Protein AF-A0A1E4B1M5-F1 (afdb_monomer)

Foldseek 3Di:
DPDVVVVVVVVVVVVVVVVCCVPPPCNPPDPVVVVVVVVVVVVVVVVVVVVVVVVVVVVVVVVPPD

pLDDT: mean 81.48, std 11.35, range [52.97, 97.19]

Solvent-accessible surface area (backbone atoms only — not comparable to full-atom values): 3909 Å² total; per-residue (Å²): 131,82,58,66,66,60,54,53,51,50,52,51,53,49,51,51,51,50,51,54,52,75,69,38,80,65,76,81,60,49,69,66,59,54,52,50,51,52,49,53,52,50,52,52,55,51,52,54,50,51,52,52,52,51,50,55,51,52,56,55,60,70,73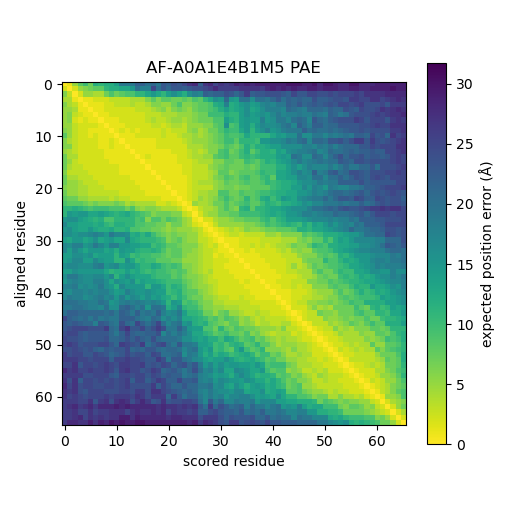,71,81,126

Mean predicted aligned error: 12.57 Å

Radius of gyration: 28.74 Å; Cα contacts (8 Å, |Δi|>4): 4; chains: 1; bounding box: 59×22×79 Å

Structure (mmCIF, N/CA/C/O backbone):
data_AF-A0A1E4B1M5-F1
#
_entry.id   AF-A0A1E4B1M5-F1
#
loop_
_atom_site.group_PDB
_atom_site.id
_atom_site.type_symbol
_atom_site.label_atom_id
_atom_site.label_alt_id
_atom_site.label_comp_id
_atom_site.label_asym_id
_atom_site.label_entity_id
_atom_site.label_seq_id
_atom_site.pdbx_PDB_ins_code
_atom_site.Cartn_x
_atom_site.Cartn_y
_atom_site.Cartn_z
_atom_site.occupancy
_atom_site.B_iso_or_equiv
_atom_site.auth_seq_id
_atom_site.auth_comp_id
_atom_site.auth_asym_id
_atom_site.auth_atom_id
_atom_site.pdbx_PDB_model_num
ATOM 1 N N . MET A 1 1 ? 25.198 -8.846 -28.919 1.00 65.06 1 MET A N 1
ATOM 2 C CA . MET A 1 1 ? 25.151 -7.468 -28.387 1.00 65.06 1 MET A CA 1
ATOM 3 C C . MET A 1 1 ? 23.766 -7.273 -27.812 1.00 65.06 1 MET A C 1
ATOM 5 O O . MET A 1 1 ? 22.813 -7.452 -28.557 1.00 65.06 1 MET A O 1
ATOM 9 N N . ILE A 1 2 ? 23.644 -7.054 -26.500 1.00 65.06 2 ILE A N 1
ATOM 10 C CA . ILE A 1 2 ? 22.334 -6.761 -25.913 1.00 65.06 2 ILE A CA 1
ATOM 11 C C . ILE A 1 2 ? 21.939 -5.355 -26.361 1.00 65.06 2 ILE A C 1
ATOM 13 O O . ILE A 1 2 ? 22.776 -4.451 -26.355 1.00 65.06 2 ILE A O 1
ATOM 17 N N . ASP A 1 3 ? 20.705 -5.197 -26.819 1.00 85.75 3 ASP A N 1
ATOM 18 C CA . ASP A 1 3 ? 20.216 -3.907 -27.282 1.00 85.75 3 ASP A CA 1
ATOM 19 C C . ASP A 1 3 ? 20.131 -2.956 -26.079 1.00 85.75 3 ASP A C 1
ATOM 21 O O . ASP A 1 3 ? 19.419 -3.218 -25.104 1.00 85.75 3 ASP A O 1
ATOM 25 N N . THR A 1 4 ? 20.912 -1.876 -26.105 1.00 90.25 4 THR A N 1
ATOM 26 C CA . THR A 1 4 ? 20.965 -0.880 -25.026 1.00 90.25 4 THR A CA 1
ATOM 27 C C . THR A 1 4 ? 19.587 -0.266 -24.781 1.00 90.25 4 THR A C 1
ATOM 29 O O . THR A 1 4 ? 19.265 0.076 -23.643 1.00 90.25 4 THR A O 1
ATOM 32 N N . LEU A 1 5 ? 18.743 -0.208 -25.820 1.00 88.31 5 LEU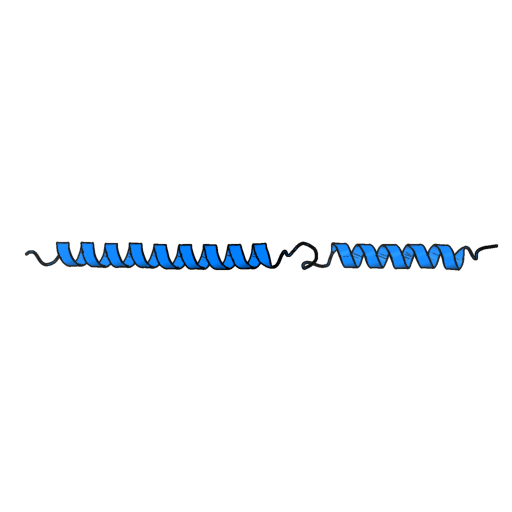 A N 1
ATOM 33 C CA . LEU A 1 5 ? 17.352 0.221 -25.706 1.00 88.31 5 LEU A CA 1
ATOM 34 C C . LEU A 1 5 ? 16.538 -0.739 -24.841 1.00 88.31 5 LEU A C 1
ATOM 36 O O . LEU A 1 5 ? 15.847 -0.292 -23.930 1.00 8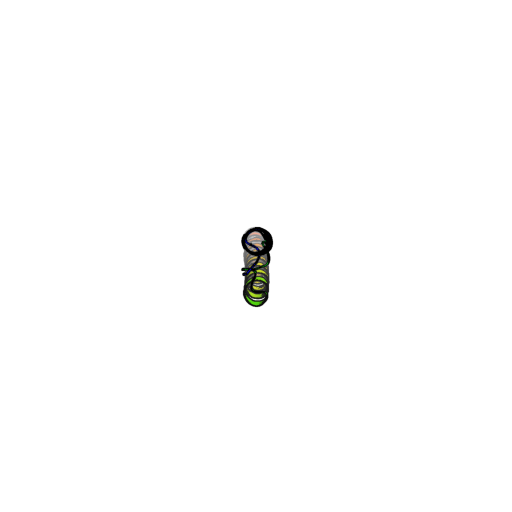8.31 5 LEU A O 1
ATOM 40 N N . ALA A 1 6 ? 16.658 -2.049 -25.066 1.00 91.50 6 ALA A N 1
ATOM 41 C CA . ALA A 1 6 ? 15.956 -3.054 -24.270 1.00 91.50 6 ALA A CA 1
ATOM 42 C C . ALA A 1 6 ? 16.398 -3.022 -22.798 1.00 91.50 6 ALA A C 1
ATOM 44 O O . ALA A 1 6 ? 15.567 -3.133 -21.894 1.00 91.50 6 ALA A O 1
ATOM 45 N N . LEU A 1 7 ? 17.694 -2.808 -22.547 1.00 91.88 7 LEU A N 1
ATOM 46 C CA . LEU A 1 7 ? 18.229 -2.693 -21.192 1.00 91.88 7 LEU A CA 1
ATOM 47 C C . LEU A 1 7 ? 17.705 -1.440 -20.479 1.00 91.88 7 LEU A C 1
ATOM 49 O O . LEU A 1 7 ? 17.272 -1.526 -19.330 1.00 91.88 7 LEU A O 1
ATOM 53 N N . ALA A 1 8 ? 17.708 -0.288 -21.153 1.00 93.25 8 ALA A N 1
ATOM 54 C CA . ALA A 1 8 ? 17.167 0.951 -20.604 1.00 93.25 8 ALA A CA 1
ATOM 55 C C . ALA A 1 8 ? 15.664 0.821 -20.311 1.00 93.25 8 ALA A C 1
ATOM 57 O O . ALA A 1 8 ? 15.212 1.193 -19.228 1.00 93.25 8 ALA A O 1
ATOM 58 N N . LEU A 1 9 ? 14.906 0.213 -21.229 1.00 94.88 9 LEU A N 1
ATOM 59 C CA . LEU A 1 9 ? 13.472 -0.015 -21.059 1.00 94.88 9 LEU A CA 1
ATOM 60 C C . LEU A 1 9 ? 13.181 -0.913 -19.848 1.00 94.88 9 LEU A C 1
ATOM 62 O O . LEU A 1 9 ? 12.293 -0.611 -19.054 1.00 94.88 9 LEU A O 1
ATOM 66 N N . GLY A 1 10 ? 13.960 -1.985 -19.671 1.00 94.62 10 GLY A N 1
ATOM 67 C CA . GLY A 1 10 ? 13.831 -2.897 -18.535 1.00 94.62 10 GLY A CA 1
ATOM 68 C C . GLY A 1 10 ? 14.049 -2.206 -17.188 1.00 94.62 10 GLY A C 1
ATOM 69 O O . GLY A 1 10 ? 13.259 -2.401 -16.267 1.00 94.62 10 GLY A O 1
ATOM 70 N N . HIS A 1 11 ? 15.063 -1.342 -17.080 1.00 96.94 11 HIS A N 1
ATOM 71 C CA . HIS A 1 11 ? 15.321 -0.583 -15.852 1.00 96.94 11 HIS A CA 1
ATOM 72 C C . HIS A 1 11 ? 14.226 0.441 -15.556 1.00 96.94 11 HIS A C 1
ATOM 74 O O . HIS A 1 11 ? 13.836 0.598 -14.401 1.00 96.94 11 HIS A O 1
ATOM 80 N N . VAL A 1 12 ? 13.696 1.109 -16.583 1.00 96.25 12 VAL A N 1
ATOM 81 C CA . VAL A 1 12 ? 12.580 2.052 -16.419 1.00 96.25 12 VAL A CA 1
ATOM 82 C C . VAL A 1 12 ? 11.330 1.322 -15.930 1.00 96.25 12 VAL A C 1
ATOM 84 O O . VAL A 1 12 ? 10.710 1.750 -14.958 1.00 96.25 12 VAL A O 1
ATOM 87 N N . LEU A 1 13 ? 10.988 0.189 -16.548 1.00 97.19 13 LEU A N 1
ATOM 88 C CA . LEU A 1 13 ? 9.855 -0.636 -16.124 1.00 97.19 13 LEU A CA 1
ATOM 89 C C . LEU A 1 13 ? 10.035 -1.153 -14.692 1.00 97.19 13 LEU A C 1
ATOM 91 O O . LEU A 1 13 ? 9.092 -1.104 -13.902 1.00 97.19 13 LEU A O 1
ATOM 95 N N . LEU A 1 14 ? 11.247 -1.585 -14.334 1.00 97.00 14 LEU A N 1
ATOM 96 C CA . LEU A 1 14 ? 11.577 -2.014 -12.977 1.00 97.00 14 LEU A CA 1
ATOM 97 C C . LEU A 1 14 ? 11.436 -0.862 -11.971 1.00 97.00 14 LEU A C 1
ATOM 99 O O . LEU A 1 14 ? 10.832 -1.040 -10.916 1.00 97.00 14 LEU A O 1
ATOM 103 N N . GLY A 1 15 ? 11.928 0.331 -12.308 1.00 97.06 15 GLY A N 1
ATOM 104 C CA . GLY A 1 15 ? 11.793 1.524 -11.472 1.00 97.06 15 GLY A CA 1
ATOM 105 C C . GLY A 1 15 ? 10.332 1.909 -11.232 1.00 97.06 15 GLY A C 1
ATOM 106 O O . GLY A 1 15 ? 9.946 2.176 -10.096 1.00 97.06 15 GLY A O 1
ATOM 107 N N . ILE A 1 16 ? 9.492 1.861 -12.272 1.00 97.12 16 ILE A N 1
ATOM 108 C CA . ILE A 1 16 ? 8.047 2.112 -12.152 1.00 97.12 16 ILE A CA 1
ATOM 109 C C . ILE A 1 16 ? 7.379 1.052 -11.269 1.00 97.12 16 ILE A C 1
ATOM 111 O O . ILE A 1 16 ? 6.536 1.390 -10.437 1.00 97.12 16 ILE A O 1
ATOM 115 N N . ALA A 1 17 ? 7.750 -0.221 -11.419 1.00 95.69 17 ALA A N 1
ATOM 116 C CA . ALA A 1 17 ? 7.213 -1.297 -10.593 1.00 95.69 17 ALA A CA 1
ATOM 117 C C . ALA A 1 17 ? 7.555 -1.096 -9.108 1.00 95.69 17 ALA A C 1
ATOM 119 O O . ALA A 1 17 ? 6.674 -1.221 -8.256 1.00 95.69 17 ALA A O 1
ATOM 120 N N . LEU A 1 18 ? 8.798 -0.716 -8.801 1.00 94.81 18 LEU A N 1
ATOM 121 C CA . LEU A 1 18 ? 9.236 -0.423 -7.436 1.00 94.81 18 LEU A CA 1
ATOM 122 C C . LEU A 1 18 ? 8.559 0.826 -6.866 1.00 94.81 18 LEU A C 1
ATOM 124 O O . LEU A 1 18 ? 8.126 0.807 -5.718 1.00 94.81 18 LEU A O 1
ATOM 128 N N . LEU A 1 19 ? 8.392 1.882 -7.665 1.00 93.25 19 LEU A N 1
ATOM 129 C CA . LEU A 1 19 ? 7.647 3.073 -7.253 1.00 93.25 19 LEU A CA 1
ATOM 130 C C . LEU A 1 19 ? 6.188 2.730 -6.928 1.00 93.25 19 LEU A C 1
ATOM 132 O O . LEU A 1 19 ? 5.658 3.149 -5.902 1.00 93.25 19 LEU A O 1
ATOM 136 N N . ARG A 1 20 ? 5.541 1.930 -7.779 1.00 93.38 20 ARG A N 1
ATOM 137 C CA . ARG A 1 20 ? 4.167 1.471 -7.555 1.00 93.38 20 ARG A CA 1
ATOM 138 C C . ARG A 1 20 ? 4.056 0.602 -6.304 1.00 93.38 20 ARG A C 1
ATOM 140 O O . ARG A 1 20 ? 3.048 0.691 -5.613 1.00 93.38 20 ARG A O 1
ATOM 147 N N . LEU A 1 21 ? 5.065 -0.222 -6.024 1.00 89.62 21 LEU A N 1
ATOM 148 C CA . LEU A 1 21 ? 5.133 -1.027 -4.808 1.00 89.62 21 LEU A CA 1
ATOM 149 C C . LEU A 1 21 ? 5.281 -0.141 -3.565 1.00 89.62 21 LEU A C 1
ATOM 151 O O . LEU A 1 21 ? 4.521 -0.309 -2.623 1.00 89.62 21 LEU A O 1
ATOM 155 N N . ALA A 1 22 ? 6.188 0.835 -3.586 1.00 88.00 22 ALA A N 1
ATOM 156 C CA . ALA A 1 22 ? 6.408 1.748 -2.465 1.00 88.00 22 ALA A CA 1
ATOM 157 C C . ALA A 1 22 ? 5.182 2.625 -2.152 1.00 88.00 22 ALA A C 1
ATOM 159 O O . ALA A 1 22 ? 4.925 2.947 -0.998 1.00 88.00 22 ALA A O 1
ATOM 160 N N . LEU A 1 23 ? 4.408 3.006 -3.173 1.00 88.94 23 LEU A N 1
ATOM 161 C CA . LEU A 1 23 ? 3.179 3.793 -3.011 1.00 88.94 23 LEU A CA 1
ATOM 162 C C . LEU A 1 23 ? 1.944 2.945 -2.672 1.00 88.94 23 LEU A C 1
ATOM 164 O O . LEU A 1 23 ? 0.857 3.488 -2.463 1.00 88.94 23 LEU A O 1
ATOM 168 N N . ARG A 1 24 ? 2.064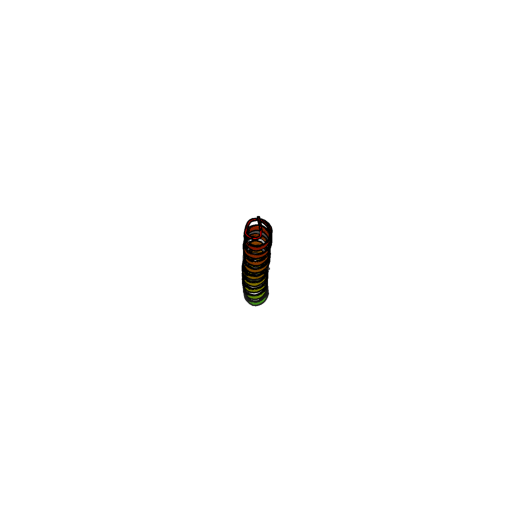 1.616 -2.652 1.00 87.62 24 ARG A N 1
ATOM 169 C CA . ARG A 1 24 ? 0.942 0.730 -2.355 1.00 87.62 24 ARG A CA 1
ATOM 170 C C . ARG A 1 24 ? 0.742 0.673 -0.839 1.00 87.62 24 ARG A C 1
ATOM 172 O O . ARG A 1 24 ? 1.449 -0.046 -0.150 1.00 87.62 24 ARG A O 1
ATOM 179 N N . GLY A 1 25 ? -0.269 1.390 -0.348 1.00 74.44 25 GLY A N 1
ATOM 180 C CA . GLY A 1 25 ? -0.561 1.519 1.090 1.00 74.44 25 GLY A CA 1
ATOM 181 C C . GLY A 1 25 ? -0.857 0.212 1.840 1.00 74.44 25 GLY A C 1
ATOM 182 O O . GLY A 1 25 ? -0.737 0.184 3.050 1.00 74.44 25 GLY A O 1
ATOM 183 N N . ASP A 1 26 ? -1.181 -0.861 1.119 1.00 76.56 26 ASP A N 1
ATOM 184 C CA . ASP A 1 26 ? -1.465 -2.201 1.657 1.00 76.56 26 ASP A CA 1
ATOM 185 C C . ASP A 1 26 ? -0.204 -3.087 1.784 1.00 76.56 26 ASP A C 1
ATOM 187 O O . ASP A 1 26 ? -0.268 -4.204 2.275 1.00 76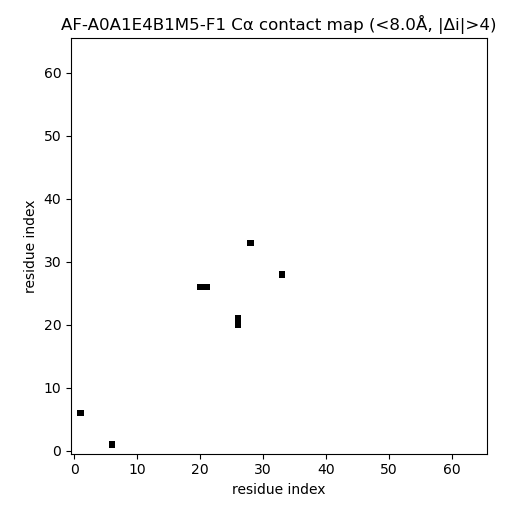.56 26 ASP A O 1
ATOM 191 N N . VAL A 1 27 ? 0.973 -2.636 1.331 1.00 76.19 27 VAL A N 1
ATOM 192 C CA . VAL A 1 27 ? 2.193 -3.471 1.409 1.00 76.19 27 VAL A CA 1
ATOM 193 C C . VAL A 1 27 ? 2.625 -3.732 2.851 1.00 76.19 27 VAL A C 1
ATOM 195 O O . VAL A 1 27 ? 3.076 -4.837 3.147 1.00 76.19 27 VAL A O 1
ATOM 198 N N . ASP A 1 28 ? 2.447 -2.748 3.732 1.00 77.88 28 ASP A N 1
ATOM 199 C CA . ASP A 1 28 ? 2.816 -2.839 5.150 1.00 77.88 28 ASP A CA 1
ATOM 200 C C . ASP A 1 28 ? 1.614 -3.141 6.067 1.00 77.88 28 ASP A C 1
ATOM 202 O O . ASP A 1 28 ? 1.768 -3.267 7.286 1.00 77.88 28 ASP A O 1
ATOM 206 N N . ASP A 1 29 ? 0.411 -3.275 5.501 1.00 81.50 29 ASP A N 1
ATOM 207 C CA . ASP A 1 29 ? -0.802 -3.579 6.256 1.00 81.50 29 ASP A CA 1
ATOM 208 C C . ASP A 1 29 ? -0.830 -5.071 6.628 1.00 81.50 29 ASP A C 1
ATOM 210 O O . ASP A 1 29 ? -1.258 -5.930 5.860 1.00 81.50 29 ASP A O 1
ATOM 214 N N . ASP A 1 30 ? -0.390 -5.404 7.845 1.00 83.25 30 ASP A N 1
ATOM 215 C CA . ASP A 1 30 ? -0.539 -6.758 8.388 1.00 83.25 30 ASP A CA 1
ATOM 216 C C . ASP A 1 30 ? -2.000 -6.990 8.842 1.00 83.25 30 ASP A C 1
ATOM 218 O O . ASP A 1 30 ? -2.458 -6.362 9.813 1.00 83.25 30 ASP A O 1
ATOM 222 N N . PRO A 1 31 ? -2.741 -7.942 8.231 1.00 82.44 31 PRO A N 1
ATOM 223 C CA . PRO A 1 31 ? -4.120 -8.248 8.610 1.00 82.44 31 PRO A CA 1
ATOM 224 C C . PRO A 1 31 ? -4.280 -8.607 10.092 1.00 82.44 31 PRO A C 1
ATOM 226 O O . PRO A 1 31 ? -5.322 -8.332 10.694 1.00 82.44 31 PRO A O 1
ATOM 229 N N . ARG A 1 32 ? -3.254 -9.208 10.711 1.00 85.12 32 ARG A N 1
ATOM 230 C CA . ARG A 1 32 ? -3.264 -9.556 12.137 1.00 85.12 32 ARG A CA 1
ATOM 231 C C . ARG A 1 32 ? -3.159 -8.316 13.011 1.00 85.12 32 ARG A C 1
ATOM 233 O O . ARG A 1 32 ? -3.872 -8.227 14.008 1.00 85.12 32 ARG A O 1
ATOM 240 N N . ILE A 1 33 ? -2.323 -7.347 12.638 1.00 85.44 33 ILE A N 1
ATOM 241 C CA . ILE A 1 33 ? -2.220 -6.073 13.362 1.00 85.44 33 ILE A CA 1
ATOM 242 C C . ILE A 1 33 ? -3.540 -5.309 13.262 1.00 85.44 33 ILE A C 1
ATOM 244 O O . ILE A 1 33 ? -4.034 -4.815 14.277 1.00 85.44 33 ILE A O 1
ATOM 248 N N . ILE A 1 34 ? -4.157 -5.273 12.080 1.00 87.19 34 ILE A N 1
ATOM 249 C CA . ILE A 1 34 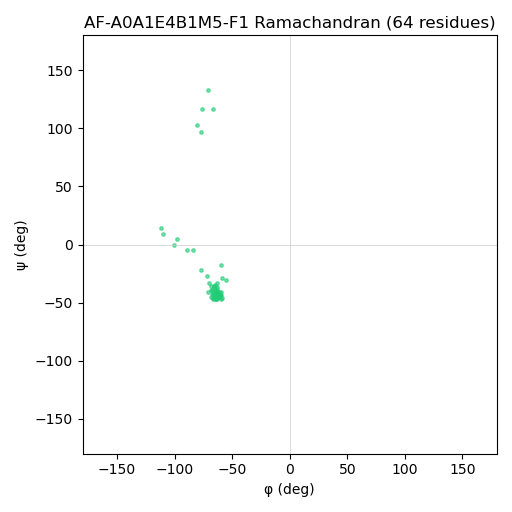? -5.467 -4.641 11.880 1.00 87.19 34 ILE A CA 1
ATOM 250 C C . ILE A 1 34 ? -6.528 -5.297 12.777 1.00 87.19 34 ILE A C 1
ATOM 252 O O . ILE A 1 34 ? -7.270 -4.595 13.472 1.00 87.19 34 ILE A O 1
ATOM 256 N N . ALA A 1 35 ? -6.570 -6.633 12.829 1.00 86.38 35 ALA A N 1
ATOM 257 C CA . ALA A 1 35 ? -7.491 -7.369 13.693 1.00 86.38 35 ALA A CA 1
ATOM 258 C C . ALA A 1 35 ? -7.265 -7.062 15.186 1.00 86.38 35 ALA A C 1
ATOM 260 O O . ALA A 1 35 ? -8.222 -6.784 15.912 1.00 86.38 35 ALA A O 1
ATOM 261 N N . LEU A 1 36 ? -6.006 -7.025 15.635 1.00 89.62 36 LEU A N 1
ATOM 262 C CA . LEU A 1 36 ? -5.650 -6.685 17.016 1.00 89.62 36 LEU A CA 1
ATOM 263 C C . LEU A 1 36 ? -6.025 -5.240 17.374 1.00 89.62 36 LEU A C 1
ATOM 265 O O . LEU A 1 36 ? -6.543 -4.989 18.463 1.00 89.62 36 LEU A O 1
ATOM 269 N N . GLN A 1 37 ? -5.818 -4.282 16.466 1.00 89.62 37 GLN A N 1
ATOM 270 C CA . GLN A 1 37 ? -6.240 -2.893 16.671 1.00 89.62 37 GLN A CA 1
ATOM 271 C C . GLN A 1 37 ? -7.766 -2.773 16.762 1.00 89.62 37 GLN A C 1
ATOM 273 O O . GLN A 1 37 ? -8.280 -2.053 17.626 1.00 89.62 37 GLN A O 1
ATOM 278 N N . ALA A 1 38 ? -8.501 -3.492 15.909 1.00 89.56 38 ALA A N 1
ATOM 279 C CA . ALA A 1 38 ? -9.958 -3.528 15.945 1.00 89.56 38 ALA A CA 1
ATOM 280 C C . ALA A 1 38 ? -10.474 -4.111 17.271 1.00 89.56 38 ALA A C 1
ATOM 282 O O . ALA A 1 38 ? -11.357 -3.521 17.903 1.00 89.56 38 ALA A O 1
ATOM 283 N N . GLU A 1 39 ? -9.878 -5.209 17.742 1.00 88.56 39 GLU A N 1
ATOM 284 C CA . GLU A 1 39 ? -10.220 -5.826 19.023 1.00 88.56 39 GLU A CA 1
ATOM 285 C C . GLU A 1 39 ? -9.892 -4.902 20.206 1.00 88.56 39 GLU A C 1
ATOM 287 O O . GLU A 1 39 ? -10.733 -4.678 21.082 1.00 88.56 39 GLU A O 1
ATOM 292 N N . ALA A 1 40 ? -8.709 -4.283 20.215 1.00 87.56 40 ALA A N 1
ATOM 293 C CA . ALA A 1 40 ? -8.316 -3.325 21.244 1.00 87.56 40 ALA A CA 1
ATOM 294 C C . ALA A 1 40 ? -9.271 -2.119 21.295 1.00 87.56 40 ALA A C 1
ATOM 296 O O . ALA A 1 40 ? -9.667 -1.675 22.378 1.00 87.56 40 ALA A O 1
ATOM 297 N N . LYS A 1 41 ? -9.699 -1.605 20.136 1.00 89.50 41 LYS A N 1
ATOM 298 C CA . LYS A 1 41 ? -10.685 -0.519 20.040 1.00 89.50 41 LYS A CA 1
ATOM 299 C C . LYS A 1 41 ? -12.055 -0.948 20.571 1.00 89.50 41 LYS A C 1
ATOM 301 O O . LYS A 1 41 ? -12.694 -0.174 21.290 1.00 89.50 41 LYS A O 1
ATOM 306 N N . ALA A 1 42 ? -12.492 -2.170 20.269 1.00 86.56 42 ALA A N 1
ATOM 307 C CA . ALA A 1 42 ? -13.739 -2.729 20.785 1.00 86.56 42 ALA A CA 1
ATOM 308 C C . ALA A 1 42 ? -13.707 -2.875 22.316 1.00 86.56 42 ALA A C 1
ATOM 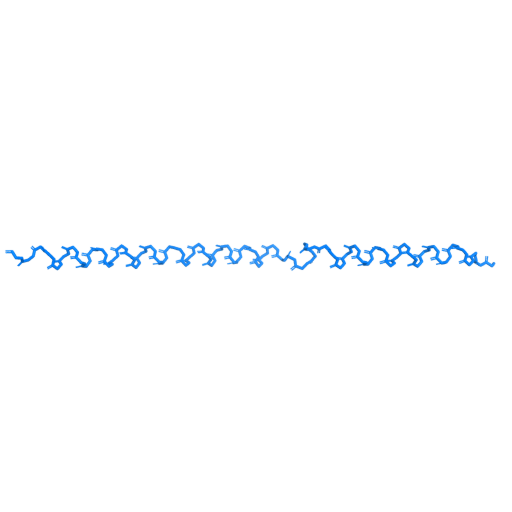310 O O . ALA A 1 42 ? -14.622 -2.393 22.988 1.00 86.56 42 ALA A O 1
ATOM 311 N N . ARG A 1 43 ? -12.620 -3.429 22.871 1.00 80.31 43 ARG A N 1
ATOM 312 C CA . ARG A 1 43 ? -12.404 -3.565 24.323 1.00 80.31 43 ARG A CA 1
ATOM 313 C C . ARG A 1 43 ? -12.390 -2.208 25.035 1.00 80.31 43 ARG A C 1
ATOM 315 O O . ARG A 1 43 ? -13.062 -2.031 26.046 1.00 80.31 43 ARG A O 1
ATOM 322 N N . ARG A 1 44 ? -11.705 -1.197 24.486 1.00 77.31 44 ARG A N 1
ATOM 323 C CA . ARG A 1 44 ? -11.734 0.172 25.046 1.00 77.31 44 ARG A CA 1
ATOM 324 C C . ARG A 1 44 ? -13.151 0.741 25.067 1.00 77.31 44 ARG A C 1
ATOM 326 O O . ARG A 1 44 ? -13.568 1.319 26.067 1.00 77.31 44 ARG A O 1
ATOM 333 N N . LYS A 1 45 ? -13.914 0.555 23.985 1.00 80.12 45 LYS A N 1
ATOM 334 C CA . LYS A 1 45 ? -15.303 1.024 23.889 1.00 80.12 45 LYS A CA 1
ATOM 335 C C . LYS A 1 45 ? -16.218 0.322 24.897 1.00 80.12 45 LYS A C 1
ATOM 337 O O . LYS A 1 45 ? -17.083 0.987 25.466 1.00 80.12 45 LYS A O 1
ATOM 342 N N . SER A 1 46 ? -16.044 -0.981 25.132 1.00 77.69 46 SER A N 1
ATOM 343 C CA . SER A 1 46 ? -16.833 -1.714 26.130 1.00 77.69 46 SER A CA 1
ATOM 344 C C . SER A 1 46 ? -16.498 -1.276 27.552 1.00 77.69 46 SER A C 1
ATOM 346 O O . SER A 1 46 ? -17.417 -0.989 28.316 1.00 77.69 46 SER A O 1
ATOM 348 N N . THR A 1 47 ? -15.213 -1.131 27.889 1.00 79.44 47 THR A N 1
ATOM 349 C CA . THR A 1 47 ? -14.787 -0.660 29.216 1.00 79.44 47 THR A CA 1
ATOM 350 C C . THR A 1 47 ? -15.308 0.744 29.493 1.00 79.44 47 THR A C 1
ATOM 352 O O . THR A 1 47 ? -15.883 0.987 30.548 1.00 79.44 47 THR A O 1
ATOM 355 N N . ASN A 1 48 ? -15.208 1.655 28.523 1.00 71.06 48 ASN A N 1
ATOM 356 C CA . ASN A 1 48 ? -15.671 3.029 28.706 1.00 71.06 48 ASN A CA 1
ATOM 357 C C . ASN A 1 48 ? -17.198 3.100 28.916 1.00 71.06 48 ASN A C 1
ATOM 359 O O . ASN A 1 48 ? -17.685 3.900 29.707 1.00 71.06 48 ASN A O 1
ATOM 363 N N . ARG A 1 49 ? -17.969 2.216 28.264 1.00 73.56 49 ARG A N 1
ATOM 364 C CA . ARG A 1 49 ? -19.418 2.080 28.508 1.00 73.56 49 ARG A CA 1
ATOM 365 C C . ARG A 1 49 ? -19.735 1.504 29.887 1.00 73.56 49 ARG A C 1
ATOM 367 O O . ARG A 1 49 ? -20.698 1.951 30.499 1.00 73.56 49 ARG A O 1
ATOM 374 N N . ALA A 1 50 ? -18.956 0.533 30.359 1.00 70.69 50 ALA A N 1
ATOM 375 C CA . ALA A 1 50 ? -19.135 -0.056 31.685 1.00 70.69 50 ALA A CA 1
ATOM 376 C C . ALA A 1 50 ? -18.841 0.960 32.799 1.00 70.69 50 ALA A C 1
ATOM 378 O O . ALA A 1 50 ? -19.635 1.092 33.723 1.00 70.69 50 ALA A O 1
ATOM 379 N N . VAL A 1 51 ? -17.761 1.738 32.664 1.00 71.88 51 VAL A N 1
ATOM 380 C CA . VAL A 1 51 ? -17.418 2.817 33.605 1.00 71.88 51 VAL A CA 1
ATOM 381 C C . VAL A 1 51 ? -18.528 3.861 33.662 1.00 71.88 51 VAL A C 1
ATOM 383 O O . VAL A 1 51 ? -18.973 4.218 34.747 1.00 71.88 51 VAL A O 1
ATOM 386 N N . ARG A 1 52 ? -19.022 4.304 32.500 1.00 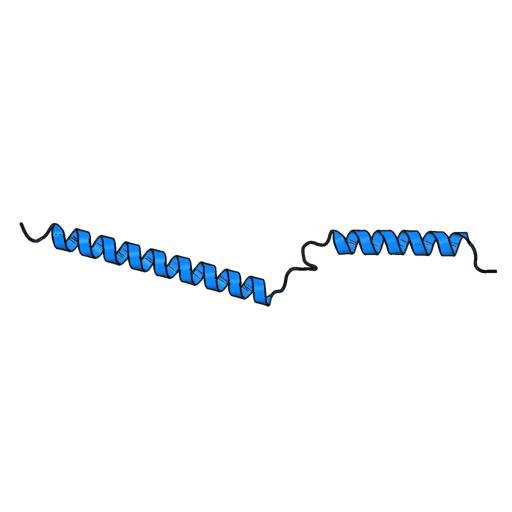71.44 52 ARG A N 1
ATOM 387 C CA . ARG A 1 52 ? -20.102 5.294 32.434 1.00 71.44 52 ARG A CA 1
ATOM 388 C C . ARG A 1 52 ? -21.385 4.789 33.095 1.00 71.44 52 ARG A C 1
ATOM 390 O O . ARG A 1 52 ? -21.949 5.487 33.920 1.00 71.44 52 ARG A O 1
ATOM 397 N N . ARG A 1 53 ? -21.776 3.541 32.813 1.00 71.88 53 ARG A N 1
ATOM 398 C CA . ARG A 1 53 ? -22.953 2.916 33.431 1.00 71.88 53 ARG A CA 1
ATOM 399 C C . ARG A 1 53 ? -22.810 2.806 34.952 1.00 71.88 53 ARG A C 1
ATOM 401 O O . ARG A 1 53 ? -23.776 3.049 35.659 1.00 71.88 53 ARG A O 1
ATOM 408 N N . ASN A 1 54 ? -21.628 2.457 35.455 1.00 70.12 54 ASN A N 1
ATOM 409 C CA . ASN A 1 54 ? -21.395 2.378 36.898 1.00 70.12 54 ASN A CA 1
ATOM 410 C C . ASN A 1 54 ? -21.424 3.761 37.562 1.00 70.12 54 ASN A C 1
ATOM 412 O O . ASN A 1 54 ? -21.929 3.876 38.672 1.00 70.12 54 ASN A O 1
ATOM 416 N N . ALA A 1 55 ? -20.931 4.801 36.882 1.00 69.38 55 ALA A N 1
ATOM 417 C CA . ALA A 1 55 ? -21.043 6.180 37.353 1.00 69.38 55 ALA A CA 1
ATOM 418 C C . ALA A 1 55 ? -22.507 6.651 37.392 1.00 69.38 55 ALA A C 1
ATOM 420 O O . ALA A 1 55 ? -22.923 7.240 38.383 1.00 69.38 55 ALA A O 1
ATOM 421 N N . ASP A 1 56 ? -23.299 6.326 36.365 1.00 70.44 56 ASP A N 1
ATOM 422 C CA . ASP A 1 56 ? -24.729 6.653 36.320 1.00 70.44 56 ASP A CA 1
ATOM 423 C C . ASP A 1 56 ? -25.506 5.943 37.450 1.00 70.44 56 ASP A C 1
ATOM 425 O O . ASP A 1 56 ? -26.372 6.542 38.080 1.00 70.44 56 ASP A O 1
ATOM 429 N N . VAL A 1 57 ? -25.173 4.679 37.746 1.00 75.25 57 VAL A N 1
ATOM 430 C CA . VAL A 1 57 ? -25.777 3.919 38.858 1.00 75.25 57 VAL A CA 1
ATOM 431 C C . VAL A 1 57 ? -25.371 4.493 40.218 1.00 75.25 57 VAL A C 1
ATOM 433 O O . VAL A 1 57 ? -26.230 4.629 41.083 1.00 75.25 57 VAL A O 1
ATOM 436 N N . ALA A 1 58 ? -24.100 4.862 40.405 1.00 69.00 58 ALA A N 1
ATOM 437 C CA . ALA A 1 58 ? -23.625 5.467 41.650 1.00 69.00 58 ALA A CA 1
ATOM 438 C C . ALA A 1 58 ? -24.278 6.837 41.913 1.00 69.00 58 ALA A C 1
ATOM 440 O O . ALA A 1 58 ? -24.745 7.094 43.021 1.00 69.00 58 ALA A O 1
ATOM 441 N N . ALA A 1 59 ? -24.392 7.681 40.882 1.00 72.38 59 ALA A N 1
ATOM 442 C CA . ALA A 1 59 ? -25.066 8.975 40.984 1.00 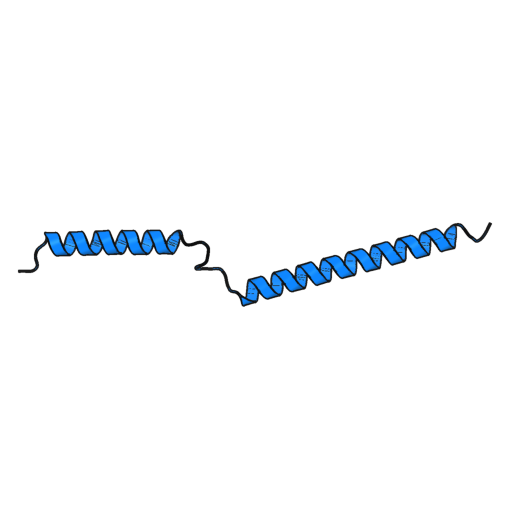72.38 59 ALA A CA 1
ATOM 443 C C . ALA A 1 59 ? -26.574 8.827 41.260 1.00 72.38 59 ALA A C 1
ATOM 445 O O . ALA A 1 59 ? -27.148 9.608 42.013 1.00 72.38 59 ALA A O 1
ATOM 446 N N . ALA A 1 60 ? -27.223 7.808 40.687 1.00 74.19 60 ALA A N 1
ATOM 447 C CA . ALA A 1 60 ? -28.630 7.520 40.956 1.00 74.19 60 ALA A CA 1
ATOM 448 C C . ALA A 1 60 ? -28.870 6.991 42.382 1.00 74.19 60 ALA A C 1
ATOM 450 O O . ALA A 1 60 ? -29.910 7.288 42.961 1.00 74.19 60 ALA A O 1
ATOM 451 N N . SER A 1 61 ? -27.926 6.236 42.959 1.00 70.38 61 SER A N 1
ATOM 452 C CA . SER A 1 61 ? -28.026 5.785 44.355 1.00 70.38 61 SER A CA 1
ATOM 453 C C . SER A 1 61 ? -27.805 6.901 45.378 1.00 70.38 61 SER A C 1
ATOM 455 O O . SER A 1 61 ? -28.351 6.819 46.469 1.00 70.38 61 SER A O 1
ATOM 457 N N . GLU A 1 62 ? -27.044 7.943 45.037 1.00 61.91 62 GLU A N 1
ATOM 458 C CA . GLU A 1 62 ? -26.771 9.077 45.934 1.00 61.91 62 GLU A CA 1
ATOM 459 C C . GLU A 1 62 ? -27.957 10.059 46.024 1.00 61.91 62 GLU A C 1
ATOM 461 O O . GLU A 1 62 ? -28.088 10.780 47.003 1.00 61.91 62 GLU A O 1
ATOM 466 N N . HIS A 1 63 ? -28.855 10.066 45.032 1.00 60.12 63 HIS A N 1
ATOM 467 C CA . HIS A 1 63 ? -30.008 10.978 44.970 1.00 60.12 63 HIS A CA 1
ATOM 468 C C . HIS A 1 63 ? -31.334 10.359 45.458 1.00 60.12 63 HIS A C 1
ATOM 470 O O . HIS A 1 63 ? -32.389 10.967 45.301 1.00 60.12 63 HIS A O 1
ATOM 476 N N . GLY A 1 64 ? -31.303 9.128 45.978 1.00 58.62 64 GLY A N 1
ATOM 477 C CA . GLY A 1 64 ? -32.487 8.383 46.425 1.00 58.62 64 GLY A CA 1
ATOM 478 C C . GLY A 1 64 ? -32.603 8.192 47.940 1.00 58.62 64 GLY A C 1
ATOM 479 O O . GLY A 1 64 ? -33.451 7.406 48.352 1.00 58.62 64 GLY A O 1
ATOM 480 N N . ASP A 1 65 ? -31.749 8.848 48.733 1.00 56.84 65 ASP A N 1
ATOM 481 C CA . ASP A 1 65 ? -31.655 8.681 50.197 1.00 56.84 65 ASP A CA 1
ATOM 482 C C . ASP A 1 65 ? -32.120 9.930 50.994 1.00 56.84 65 ASP A C 1
ATOM 484 O O . ASP A 1 65 ? -31.886 10.010 52.199 1.00 56.84 65 ASP A O 1
ATOM 488 N N . ASP A 1 66 ? -32.807 10.878 50.332 1.00 52.97 66 ASP A N 1
ATOM 489 C CA . ASP A 1 66 ? -33.520 12.033 50.927 1.00 52.97 66 ASP A CA 1
ATOM 490 C C . ASP A 1 66 ? -35.050 11.819 50.908 1.00 52.97 66 ASP A C 1
ATOM 492 O O . ASP A 1 66 ? -35.730 12.219 51.885 1.00 52.97 66 ASP A O 1
#

Sequence (66 aa):
MIDTLALALGHVLLGIALLRLALRGDVDDDPRIIALQAEAKARRKSTNRAVRRNADVAAASEHGDD

Secondary structure (DSSP, 8-state):
---HHHHHHHHHHHHHHHHHHHT-TTSS--HHHHHHHHHHHHHHHHHHHHHHHHHHHHHHHHTS--